Protein AF-A0A935U4B0-F1 (afdb_monomer)

Secondary structure (DSSP, 8-state):
---------PPPP--------------------HHHHHHHHGGGSPPPTTEEEEE-TTS-EEEEETT-SEEEETTHHHHT-EEEEBPP-

Radius of gyration: 22.97 Å; Cα contacts (8 Å, |Δi|>4): 90; chains: 1; bounding box: 33×78×35 Å

Mean predicted aligned error: 15.19 Å

Solvent-accessible surface area (backbone atoms only — not comparable to full-atom values): 6033 Å² total; per-residue (Å²): 139,82,88,81,88,78,83,80,78,80,81,77,78,80,80,80,82,84,78,83,90,75,87,79,74,90,68,96,64,91,75,71,56,73,67,33,61,59,31,48,53,56,76,78,47,86,74,58,91,69,44,34,52,29,47,40,99,87,56,38,45,47,81,45,57,49,93,44,69,60,48,81,40,55,73,31,72,90,58,72,36,34,82,25,46,49,58,84,128

Structure (mmCIF, N/CA/C/O backbone):
data_AF-A0A935U4B0-F1
#
_entry.id   AF-A0A935U4B0-F1
#
loop_
_atom_site.group_PDB
_atom_site.id
_atom_site.type_symbol
_atom_site.label_atom_id
_atom_site.label_alt_id
_atom_site.label_comp_id
_atom_site.label_asym_id
_atom_site.label_entity_id
_atom_site.label_seq_id
_atom_site.pdbx_PDB_ins_code
_atom_site.Cartn_x
_atom_site.Cartn_y
_atom_site.Cartn_z
_atom_site.occupancy
_atom_site.B_iso_or_equiv
_atom_site.auth_seq_id
_atom_site.auth_comp_id
_atom_site.auth_asym_id
_atom_site.auth_atom_id
_atom_site.pdbx_PDB_model_num
ATOM 1 N N . MET A 1 1 ? -21.269 67.544 -6.673 1.00 44.66 1 MET A N 1
ATOM 2 C CA . MET A 1 1 ? -20.171 67.088 -7.553 1.00 44.66 1 MET A CA 1
ATOM 3 C C . MET A 1 1 ? -18.986 66.894 -6.621 1.00 44.66 1 MET A C 1
ATOM 5 O O . MET A 1 1 ? -18.700 67.829 -5.898 1.00 44.66 1 MET A O 1
ATOM 9 N N . GLU A 1 2 ? -18.398 65.728 -6.394 1.00 46.09 2 GLU A N 1
ATOM 10 C CA . GLU A 1 2 ? -18.217 64.524 -7.206 1.00 46.09 2 GLU A CA 1
ATOM 11 C C . GLU A 1 2 ? -18.253 63.264 -6.331 1.00 46.09 2 GLU A C 1
ATOM 13 O O . GLU A 1 2 ? -17.898 63.276 -5.153 1.00 46.09 2 GLU A O 1
ATOM 18 N N . SER A 1 3 ? -18.690 62.184 -6.964 1.00 48.25 3 SER A N 1
ATOM 19 C CA . SER A 1 3 ? -18.784 60.815 -6.479 1.00 48.25 3 SER A CA 1
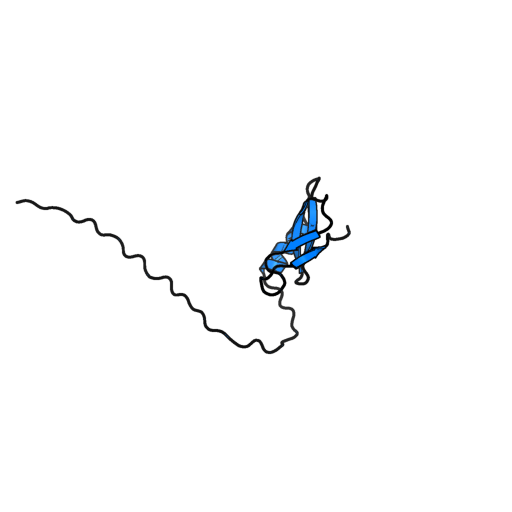ATOM 20 C C . SER A 1 3 ? -17.397 60.187 -6.313 1.00 48.25 3 SER A C 1
ATOM 22 O O . SER A 1 3 ? -16.558 60.314 -7.203 1.00 48.25 3 SER A O 1
ATOM 24 N N . LYS A 1 4 ? -17.176 59.415 -5.244 1.00 55.50 4 LYS A N 1
ATOM 25 C CA . LYS A 1 4 ? -16.191 58.327 -5.268 1.00 55.50 4 LYS A CA 1
ATOM 26 C C . LYS A 1 4 ? -16.831 57.038 -4.773 1.00 55.50 4 LYS A C 1
ATOM 28 O O . LYS A 1 4 ? -17.287 56.919 -3.642 1.00 55.50 4 LYS A O 1
ATOM 33 N N . GLU A 1 5 ? -16.893 56.132 -5.727 1.00 55.19 5 GLU A N 1
ATOM 34 C CA . GLU A 1 5 ? -17.416 54.780 -5.728 1.00 55.19 5 GLU A CA 1
ATOM 35 C C . GLU A 1 5 ? -16.594 53.902 -4.776 1.00 55.19 5 GLU A C 1
ATOM 37 O O . GLU A 1 5 ? -15.377 53.784 -4.924 1.00 55.19 5 GLU A O 1
ATOM 42 N N . ILE A 1 6 ? -17.242 53.320 -3.766 1.00 53.56 6 ILE A N 1
ATOM 43 C CA . ILE A 1 6 ? -16.610 52.346 -2.872 1.00 53.56 6 ILE A CA 1
ATOM 44 C C . ILE A 1 6 ? -17.082 50.968 -3.320 1.00 53.56 6 ILE A C 1
ATOM 46 O O . ILE A 1 6 ? -18.260 50.630 -3.213 1.00 53.56 6 ILE A O 1
ATOM 50 N N . GLN A 1 7 ? -16.138 50.207 -3.866 1.00 52.00 7 GLN A N 1
ATOM 51 C CA . GLN A 1 7 ? -16.320 48.850 -4.362 1.00 52.00 7 GLN A CA 1
ATOM 52 C C . GLN A 1 7 ? -16.849 47.934 -3.251 1.00 52.00 7 GLN A C 1
ATOM 54 O O . GLN A 1 7 ? -16.279 47.840 -2.163 1.00 52.00 7 GLN A O 1
ATOM 59 N N . THR A 1 8 ? -17.957 47.255 -3.537 1.00 46.53 8 THR A N 1
ATOM 60 C CA . THR A 1 8 ? -18.588 46.273 -2.657 1.00 46.53 8 THR A CA 1
ATOM 61 C C . THR A 1 8 ? -17.728 45.011 -2.587 1.00 46.53 8 THR A C 1
ATOM 63 O O . THR A 1 8 ? -17.685 44.221 -3.526 1.00 46.53 8 THR A O 1
ATOM 66 N N . VAL A 1 9 ? -17.053 44.800 -1.459 1.00 48.19 9 VAL A N 1
ATOM 67 C CA . VAL A 1 9 ? -16.464 43.502 -1.108 1.00 48.19 9 VAL A CA 1
ATOM 68 C C . VAL A 1 9 ? -17.606 42.538 -0.791 1.00 48.19 9 VAL A C 1
ATOM 70 O O . VAL A 1 9 ? -18.331 42.726 0.185 1.00 48.19 9 VAL A O 1
ATOM 73 N N . GLN A 1 10 ? -17.800 41.531 -1.645 1.00 44.78 10 GLN A N 1
ATOM 74 C CA . GLN A 1 10 ? -18.757 40.452 -1.405 1.00 44.78 10 GLN A CA 1
ATOM 75 C C . GLN A 1 10 ? -18.358 39.695 -0.133 1.00 44.78 10 GLN A C 1
ATOM 77 O O . GLN A 1 10 ? -17.271 39.122 -0.045 1.00 44.78 10 GLN A O 1
ATOM 82 N N . ALA A 1 11 ? -19.243 39.724 0.862 1.00 4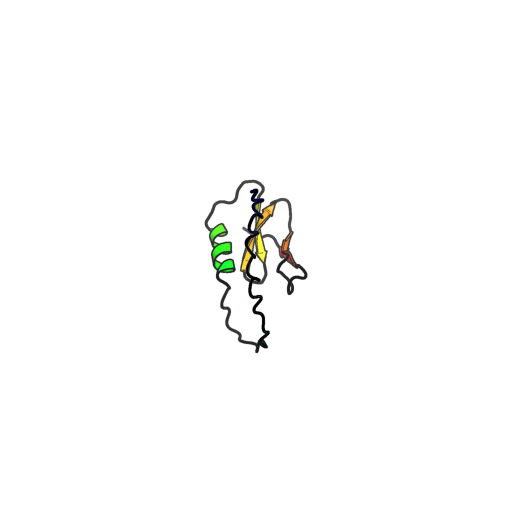6.09 11 ALA A N 1
ATOM 83 C CA . ALA A 1 11 ? -19.117 38.945 2.079 1.00 46.09 11 ALA A CA 1
ATOM 84 C C . ALA A 1 11 ? -19.252 37.455 1.736 1.00 46.09 11 ALA A C 1
ATOM 86 O O . ALA A 1 11 ? -20.280 37.003 1.240 1.00 46.09 11 ALA A O 1
ATOM 87 N N . ILE A 1 12 ? -18.184 36.707 1.981 1.00 53.47 12 ILE A N 1
ATOM 88 C CA . ILE A 1 12 ? -18.135 35.252 1.868 1.00 53.47 12 ILE A CA 1
ATOM 89 C C . ILE A 1 12 ? -18.925 34.693 3.055 1.00 53.47 12 ILE A C 1
ATOM 91 O O . ILE A 1 12 ? -18.572 34.955 4.206 1.00 53.47 12 ILE A O 1
ATOM 95 N N . GLU A 1 13 ? -20.013 33.973 2.794 1.00 50.19 13 GLU A N 1
ATOM 96 C CA . GLU A 1 13 ? -20.817 33.352 3.849 1.00 50.19 13 GLU A CA 1
ATOM 97 C C . GLU A 1 13 ? -19.965 32.340 4.643 1.00 50.19 13 GLU A C 1
ATOM 99 O O . GLU A 1 13 ? -19.212 31.564 4.041 1.00 50.19 13 GLU A O 1
ATOM 104 N N . PRO A 1 14 ? -20.033 32.320 5.989 1.00 46.09 14 PRO A N 1
ATOM 105 C CA . PRO A 1 14 ? -19.262 31.371 6.776 1.00 46.09 14 PRO A CA 1
ATOM 106 C C . PRO A 1 14 ? -19.777 29.953 6.513 1.00 46.09 14 PRO A C 1
ATOM 108 O O . PRO A 1 14 ? -20.903 29.606 6.868 1.00 46.09 14 PRO A O 1
ATOM 111 N N . VAL A 1 15 ? -18.924 29.127 5.901 1.00 44.56 15 VAL A N 1
ATOM 112 C CA . VAL A 1 15 ? -19.158 27.693 5.706 1.00 44.56 15 VAL A CA 1
ATOM 113 C C . VAL A 1 15 ? -19.510 27.070 7.056 1.00 44.56 15 VAL A C 1
ATOM 115 O O . VAL A 1 15 ? -18.708 27.053 7.991 1.00 44.56 15 VAL A O 1
ATOM 118 N N . LYS A 1 16 ? -20.745 26.579 7.153 1.00 45.84 16 LYS A N 1
ATOM 119 C CA . LYS A 1 16 ? -21.327 25.955 8.338 1.00 45.84 16 LYS A CA 1
ATOM 120 C C . LYS A 1 16 ? -20.574 24.655 8.642 1.00 45.84 16 LYS A C 1
ATOM 122 O O . LYS A 1 16 ? -20.808 23.626 8.016 1.00 45.84 16 LYS A O 1
ATOM 127 N N . VAL A 1 17 ? -19.635 24.707 9.587 1.00 54.41 17 VAL A N 1
ATOM 128 C CA . VAL A 1 17 ? -18.951 23.516 10.106 1.00 54.41 17 VAL A CA 1
ATOM 129 C C . VAL A 1 17 ? -19.910 22.793 11.046 1.00 54.41 17 VAL A C 1
ATOM 131 O O . VAL A 1 17 ? -19.952 23.063 12.244 1.00 54.41 17 VAL A O 1
ATOM 134 N N . GLU A 1 18 ? -20.700 21.872 10.506 1.00 50.22 18 GLU A N 1
ATOM 135 C CA . GLU A 1 18 ? -21.461 20.930 11.320 1.00 50.22 18 GLU A CA 1
ATOM 136 C C . GLU A 1 18 ? -20.567 19.738 11.678 1.00 50.22 18 GLU A C 1
ATOM 138 O O . GLU A 1 18 ? -20.314 18.841 10.877 1.00 50.22 18 GLU A O 1
ATOM 143 N N . LYS A 1 19 ? -20.083 19.718 12.919 1.00 57.00 19 LYS A N 1
ATOM 144 C CA . LYS A 1 19 ? -19.909 18.459 13.645 1.00 57.00 19 LYS A CA 1
ATOM 145 C C . LYS A 1 19 ? -20.893 18.481 14.806 1.00 57.00 19 LYS A C 1
ATOM 147 O O . LYS A 1 19 ? -20.916 19.459 15.553 1.00 57.00 19 LYS A O 1
ATOM 152 N N . PRO A 1 20 ? -21.625 17.385 15.021 1.00 49.38 20 PRO A N 1
ATOM 153 C CA . PRO A 1 20 ? -21.475 16.781 16.333 1.00 49.38 20 PRO A CA 1
ATOM 154 C C . PRO A 1 20 ? -21.253 15.268 16.284 1.00 49.38 20 PRO A C 1
ATOM 156 O O . PRO A 1 20 ? -21.749 14.534 15.437 1.00 49.38 20 PRO A O 1
ATOM 159 N N . VAL A 1 21 ? -20.440 14.860 17.250 1.00 55.06 21 VAL A N 1
ATOM 160 C CA . VAL A 1 21 ? -20.019 13.513 17.630 1.00 55.06 21 VAL A CA 1
ATOM 161 C C . VAL A 1 21 ? -21.228 12.603 17.876 1.00 55.06 21 VAL A C 1
ATOM 163 O O . VAL A 1 21 ? -22.135 12.997 18.604 1.00 55.06 21 VAL A O 1
ATOM 166 N N . SER A 1 22 ? -21.195 11.358 17.392 1.00 39.81 22 SER A N 1
ATOM 167 C CA . SER A 1 22 ? -21.983 10.279 17.998 1.00 39.81 22 SER A CA 1
ATOM 168 C C . SER A 1 22 ? -21.115 9.047 18.250 1.00 39.81 22 SER A C 1
ATOM 170 O O . SER A 1 22 ? -20.440 8.538 17.357 1.00 39.81 22 SER A O 1
ATOM 172 N N . THR A 1 23 ? -21.129 8.618 19.506 1.00 47.12 23 THR A N 1
ATOM 173 C CA . THR A 1 23 ? -20.712 7.323 20.052 1.00 47.12 23 THR A CA 1
ATOM 174 C C . THR A 1 23 ? -20.853 6.177 19.050 1.00 47.12 23 THR A C 1
ATOM 176 O O . THR A 1 23 ? -21.949 5.909 18.569 1.00 47.12 23 THR A O 1
ATOM 179 N N . VAL A 1 24 ? -19.754 5.480 18.751 1.00 44.44 24 VAL A N 1
ATOM 180 C CA . VAL A 1 24 ? -19.808 4.253 17.947 1.00 44.44 24 VAL A CA 1
ATOM 181 C C . VAL A 1 24 ? -19.935 3.071 18.901 1.00 44.44 24 VAL A C 1
ATOM 183 O O . VAL A 1 24 ? -18.940 2.559 19.419 1.00 44.44 24 VAL A O 1
ATOM 186 N N . ASP A 1 25 ? -21.180 2.663 19.144 1.00 39.97 25 ASP A N 1
ATOM 187 C CA . ASP A 1 25 ? -21.489 1.297 19.550 1.00 39.97 25 ASP A CA 1
ATOM 188 C C . ASP A 1 25 ? -20.912 0.335 18.506 1.00 39.97 25 ASP A C 1
ATOM 190 O O . ASP A 1 25 ? -21.030 0.546 17.297 1.00 39.97 25 ASP A O 1
ATOM 194 N N . ARG A 1 26 ? -20.234 -0.716 18.975 1.00 46.31 26 ARG A N 1
ATOM 195 C CA . ARG A 1 26 ? -19.637 -1.748 18.122 1.00 46.31 26 ARG A CA 1
ATOM 196 C C . ARG A 1 26 ? -20.734 -2.456 17.324 1.00 46.31 26 ARG A C 1
ATOM 198 O O . ARG A 1 26 ? -21.336 -3.404 17.819 1.00 46.31 26 ARG A O 1
ATOM 205 N N . VAL A 1 27 ? -20.937 -2.053 16.075 1.00 41.12 27 VAL A N 1
ATOM 206 C CA . VAL A 1 27 ? -21.704 -2.830 15.100 1.00 41.12 27 VAL A CA 1
ATOM 207 C C . VAL A 1 27 ? -20.711 -3.555 14.202 1.00 41.12 27 VAL A C 1
ATOM 209 O O . VAL A 1 27 ? -20.042 -2.957 13.362 1.00 41.12 27 VAL A O 1
ATOM 212 N N . ALA A 1 28 ? -20.596 -4.865 14.416 1.00 41.84 28 ALA A N 1
ATOM 213 C CA . ALA A 1 28 ? -19.972 -5.785 13.481 1.00 41.84 28 ALA A CA 1
ATOM 214 C C . ALA A 1 28 ? -20.842 -5.857 12.215 1.00 41.84 28 ALA A C 1
ATOM 216 O O . ALA A 1 28 ? -21.722 -6.700 12.085 1.00 41.84 28 ALA A O 1
ATOM 217 N N . GLY A 1 29 ? -20.618 -4.916 11.307 1.00 36.97 29 GLY A N 1
ATOM 218 C CA . GLY A 1 29 ? -21.187 -4.883 9.970 1.00 36.97 29 GLY A CA 1
ATOM 219 C C . GLY A 1 29 ? -20.218 -4.103 9.101 1.00 36.97 29 GLY A C 1
ATOM 220 O O . GLY A 1 29 ? -20.122 -2.886 9.221 1.00 36.97 29 GLY A O 1
ATOM 221 N N . THR A 1 30 ? -19.430 -4.804 8.290 1.00 44.12 30 THR A N 1
ATOM 222 C CA . THR A 1 30 ? -18.451 -4.213 7.370 1.00 44.12 30 THR A CA 1
ATOM 223 C C . THR A 1 30 ? -19.181 -3.519 6.223 1.00 44.12 30 THR A C 1
ATOM 225 O O . THR A 1 30 ? -19.274 -4.043 5.116 1.00 44.12 30 THR A O 1
ATOM 228 N N . VAL A 1 31 ? -19.743 -2.345 6.497 1.00 46.91 31 VAL A N 1
ATOM 229 C CA . VAL A 1 31 ? -20.094 -1.378 5.460 1.00 46.91 31 VAL A CA 1
ATOM 230 C C . VAL A 1 31 ? -18.774 -0.733 5.060 1.00 46.91 31 VAL A C 1
ATOM 232 O O . VAL A 1 31 ? -18.278 0.154 5.755 1.00 46.91 31 VAL A O 1
ATOM 235 N N . TYR A 1 32 ? -18.144 -1.247 4.004 1.00 52.81 32 TYR A N 1
ATOM 236 C CA . TYR A 1 32 ? -16.948 -0.614 3.461 1.00 52.81 32 TYR A CA 1
ATOM 237 C C . TYR A 1 32 ? -17.345 0.779 2.953 1.00 52.81 32 TYR A C 1
ATOM 239 O O . TYR A 1 32 ? -18.301 0.887 2.183 1.00 52.81 32 TYR A O 1
ATOM 247 N N . PRO A 1 33 ? -16.673 1.861 3.384 1.00 64.44 33 PRO A N 1
ATOM 248 C CA . PRO A 1 33 ? -16.928 3.172 2.817 1.00 64.44 33 PRO A CA 1
ATOM 249 C C . PRO A 1 33 ? -16.775 3.125 1.286 1.00 64.44 33 PRO A C 1
ATOM 251 O O . PRO A 1 33 ? -15.898 2.415 0.786 1.00 64.44 33 PRO A O 1
ATOM 254 N N . PRO A 1 34 ? -17.563 3.907 0.527 1.00 70.56 34 PRO A N 1
ATOM 255 C CA . PRO A 1 34 ? -17.554 3.885 -0.942 1.00 70.56 34 PRO A CA 1
ATOM 256 C C . PRO A 1 34 ? -16.178 4.205 -1.553 1.00 70.56 34 PRO A C 1
ATOM 258 O O . PRO A 1 34 ? -15.907 3.889 -2.708 1.00 70.56 34 PRO A O 1
ATOM 261 N N . GLU A 1 35 ? -15.284 4.833 -0.790 1.00 72.81 35 GLU A N 1
ATOM 262 C CA . GLU A 1 35 ? -13.896 5.091 -1.183 1.00 72.81 35 GLU A CA 1
ATOM 263 C C . GLU A 1 35 ? -13.052 3.812 -1.262 1.00 72.81 35 GLU A C 1
ATOM 265 O O . GLU A 1 35 ? -12.178 3.704 -2.121 1.00 72.81 35 GLU A O 1
ATOM 270 N N . ILE A 1 36 ? -13.336 2.819 -0.416 1.00 77.62 36 ILE A N 1
ATOM 271 C CA . ILE A 1 36 ? -12.620 1.540 -0.401 1.00 77.62 36 ILE A CA 1
ATOM 272 C C . ILE A 1 36 ? -12.991 0.716 -1.631 1.00 77.62 36 ILE A C 1
ATOM 274 O O . ILE A 1 36 ? -12.104 0.187 -2.302 1.00 77.62 36 ILE A O 1
ATOM 278 N N . GLU A 1 37 ? -14.275 0.672 -1.987 1.00 78.88 37 GLU A N 1
ATOM 279 C CA . GLU A 1 37 ? -14.740 0.001 -3.206 1.00 78.88 37 GLU A CA 1
ATOM 280 C C . GLU A 1 37 ? -14.100 0.610 -4.458 1.00 78.88 37 GLU A C 1
ATOM 282 O O . GLU A 1 37 ? -13.548 -0.123 -5.278 1.00 78.88 37 GLU A O 1
ATOM 287 N N . LYS A 1 38 ? -14.066 1.947 -4.550 1.00 80.25 38 LYS A N 1
ATOM 288 C CA . LYS A 1 38 ? -13.367 2.668 -5.626 1.00 80.25 38 LYS A CA 1
ATOM 289 C C . LYS A 1 38 ? -11.873 2.360 -5.654 1.00 80.25 38 LYS A C 1
ATOM 291 O O . LYS A 1 38 ? -11.319 2.141 -6.726 1.00 80.25 38 LYS A O 1
ATOM 296 N N . SER A 1 39 ? -11.213 2.302 -4.494 1.00 82.31 39 SER A N 1
ATOM 297 C CA . SER A 1 39 ? -9.781 1.979 -4.436 1.00 82.31 39 SER A CA 1
ATOM 298 C C . SER A 1 39 ? -9.486 0.600 -5.024 1.00 82.31 39 SER A C 1
ATOM 300 O O . SER A 1 39 ? -8.507 0.432 -5.739 1.00 82.31 39 SER A O 1
ATOM 302 N N . ARG A 1 40 ? -10.374 -0.376 -4.809 1.00 84.06 40 ARG A N 1
ATOM 303 C CA . ARG A 1 40 ? 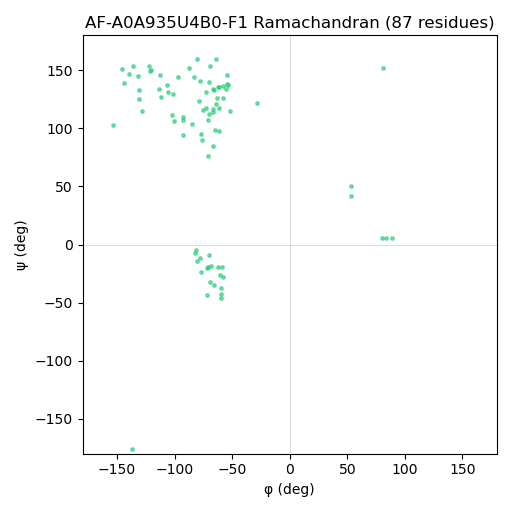-10.214 -1.746 -5.307 1.00 84.06 40 ARG A CA 1
ATOM 304 C C . ARG A 1 40 ? -10.394 -1.875 -6.813 1.00 84.06 40 ARG A C 1
ATOM 306 O O . ARG A 1 40 ? -9.894 -2.838 -7.390 1.00 84.06 40 ARG A O 1
ATOM 313 N N . GLU A 1 41 ? -11.046 -0.920 -7.475 1.00 87.00 41 GLU A N 1
ATOM 314 C CA . GLU A 1 41 ? -11.133 -0.912 -8.939 1.00 87.00 41 GLU A CA 1
ATOM 315 C C . GLU A 1 41 ? -9.751 -0.832 -9.593 1.00 87.00 41 GLU A C 1
ATOM 317 O O . GLU A 1 41 ? -9.566 -1.381 -10.677 1.00 87.00 41 GLU A O 1
ATOM 322 N N . VAL A 1 42 ? -8.752 -0.267 -8.899 1.00 83.19 42 VAL A N 1
ATOM 323 C CA . VAL A 1 42 ? -7.364 -0.212 -9.377 1.00 83.19 42 VAL A CA 1
ATOM 324 C C . VAL A 1 42 ? -6.777 -1.600 -9.656 1.00 83.19 42 VAL A C 1
ATOM 326 O O . VAL A 1 42 ? -5.955 -1.738 -10.556 1.00 83.19 42 VAL A O 1
ATOM 329 N N . LEU A 1 43 ? -7.244 -2.645 -8.959 1.00 85.94 43 LEU A N 1
ATOM 330 C CA . LEU A 1 43 ? -6.801 -4.029 -9.167 1.00 85.94 43 LEU A CA 1
ATOM 331 C C . LEU A 1 43 ? -7.245 -4.601 -10.521 1.00 85.94 43 LEU A C 1
ATOM 333 O O . LEU A 1 43 ? -6.689 -5.597 -10.978 1.00 85.94 43 LEU A O 1
ATOM 337 N N . LYS A 1 44 ? -8.253 -3.998 -11.165 1.00 88.25 44 LYS A N 1
ATOM 338 C CA . LYS A 1 44 ? -8.720 -4.400 -12.502 1.00 88.25 44 LYS A CA 1
ATOM 339 C C . LYS A 1 44 ? -7.839 -3.832 -13.616 1.00 88.25 44 LYS A C 1
ATOM 341 O O . LYS A 1 44 ? -7.961 -4.264 -14.761 1.00 88.25 44 LYS A O 1
ATOM 346 N N . HIS A 1 45 ? -6.9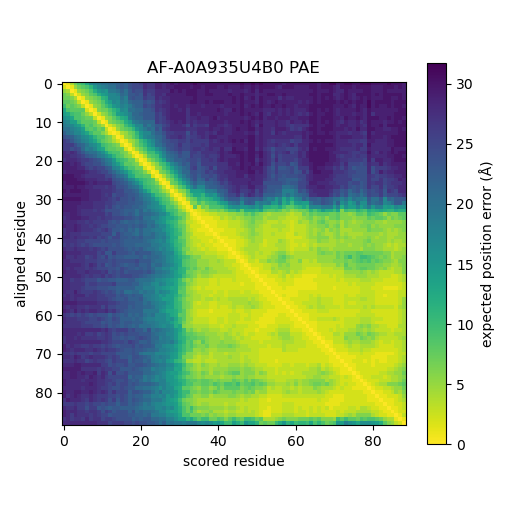86 -2.860 -13.303 1.00 83.56 45 HIS A N 1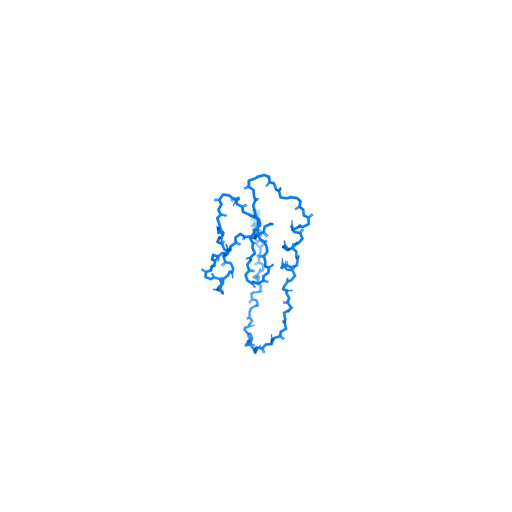
ATOM 347 C CA . HIS A 1 4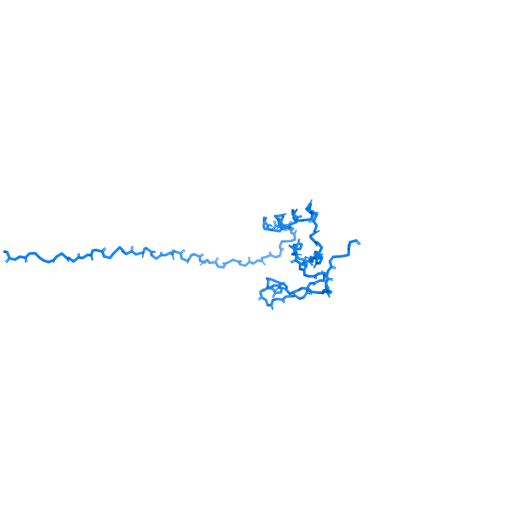5 ? -6.095 -2.228 -14.263 1.00 83.56 45 HIS A CA 1
ATOM 348 C C . HIS A 1 45 ? -4.699 -2.856 -14.198 1.00 83.56 45 HIS A C 1
ATOM 350 O O . HIS A 1 45 ? -4.229 -3.208 -13.114 1.00 83.56 45 HIS A O 1
ATOM 356 N N . PR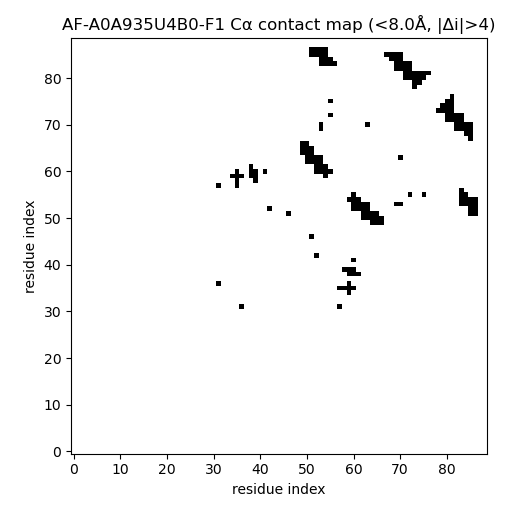O A 1 46 ? -4.009 -2.996 -15.344 1.00 84.75 46 PRO A N 1
ATOM 357 C CA . PRO A 1 46 ? -2.626 -3.442 -15.339 1.00 84.75 46 PRO A CA 1
ATOM 358 C C . PRO A 1 46 ? -1.767 -2.431 -14.579 1.00 84.75 46 PRO A C 1
ATOM 360 O O . PRO A 1 46 ? -1.889 -1.219 -14.771 1.00 84.75 46 PRO A O 1
ATOM 363 N N . ILE A 1 47 ? -0.890 -2.940 -13.721 1.00 86.19 47 ILE A N 1
ATOM 364 C CA . ILE A 1 47 ? 0.058 -2.113 -12.985 1.00 86.19 47 ILE A CA 1
ATOM 365 C C . ILE A 1 47 ? 1.223 -1.712 -13.895 1.00 86.19 47 ILE A C 1
ATOM 367 O O . ILE A 1 47 ? 1.673 -2.513 -14.721 1.00 86.19 47 ILE A O 1
ATOM 371 N N . ALA A 1 48 ? 1.706 -0.473 -13.780 1.00 84.94 48 ALA A N 1
ATOM 372 C CA . ALA A 1 48 ? 2.858 -0.043 -14.564 1.00 84.94 48 ALA A CA 1
ATOM 373 C C . ALA A 1 48 ? 4.142 -0.752 -14.080 1.00 84.94 48 ALA A C 1
ATOM 375 O O . ALA A 1 48 ? 4.240 -1.118 -12.904 1.00 84.94 48 ALA A O 1
ATOM 376 N N . PRO A 1 49 ? 5.155 -0.930 -14.948 1.00 88.25 49 PRO A N 1
ATOM 377 C CA . PRO A 1 49 ? 6.463 -1.417 -14.520 1.00 88.25 49 PRO A CA 1
ATOM 378 C C . PRO A 1 49 ? 7.042 -0.544 -13.397 1.00 88.25 49 PRO A C 1
ATOM 380 O O . PRO A 1 49 ? 6.945 0.682 -13.457 1.00 88.25 49 PRO A O 1
ATOM 383 N N . GLY A 1 50 ? 7.648 -1.163 -12.382 1.00 87.19 50 GLY A N 1
ATOM 384 C CA . GLY A 1 50 ? 8.177 -0.442 -11.219 1.00 87.19 50 GLY A CA 1
ATOM 385 C C . GLY A 1 50 ? 7.139 -0.138 -10.131 1.00 87.19 50 GLY A C 1
ATOM 386 O O . GLY A 1 50 ? 7.452 0.566 -9.171 1.00 87.19 50 GLY A O 1
ATOM 387 N N . GLN A 1 51 ? 5.900 -0.629 -10.262 1.00 91.19 51 GLN A N 1
ATOM 388 C CA . GLN A 1 51 ? 4.831 -0.406 -9.290 1.00 91.19 51 GLN A CA 1
ATOM 389 C C . GLN A 1 51 ? 4.282 -1.707 -8.693 1.00 91.19 51 GLN A C 1
ATOM 391 O O . GLN A 1 51 ? 4.259 -2.760 -9.329 1.00 91.19 51 GLN A O 1
ATOM 396 N N . ALA A 1 52 ? 3.810 -1.621 -7.450 1.00 90.06 52 ALA A N 1
ATOM 397 C CA . ALA A 1 52 ? 3.143 -2.704 -6.740 1.00 90.06 52 ALA A CA 1
ATOM 398 C C . ALA A 1 52 ? 1.892 -2.217 -5.998 1.00 90.06 52 ALA A C 1
ATOM 400 O O . ALA A 1 52 ? 1.793 -1.051 -5.607 1.00 90.06 52 ALA A O 1
ATOM 401 N N . PHE A 1 53 ? 0.944 -3.131 -5.786 1.00 92.06 53 PHE A N 1
ATOM 402 C CA . PHE A 1 53 ? -0.225 -2.891 -4.946 1.00 92.06 53 PHE A CA 1
ATOM 403 C C . PHE A 1 53 ? 0.104 -3.126 -3.472 1.00 92.06 53 PHE A C 1
ATOM 405 O O . PHE A 1 53 ? 0.840 -4.052 -3.122 1.00 92.06 53 PHE A O 1
ATOM 412 N N . PHE A 1 54 ? -0.489 -2.315 -2.606 1.00 93.19 54 PHE A N 1
ATOM 413 C CA . PHE A 1 54 ? -0.431 -2.452 -1.156 1.00 93.19 54 PHE A CA 1
ATOM 414 C C . PHE A 1 54 ? -1.852 -2.358 -0.613 1.00 93.19 54 PHE A C 1
ATOM 416 O O . PHE A 1 54 ? -2.595 -1.454 -0.996 1.00 93.19 54 PHE A O 1
ATOM 423 N N . GLU A 1 55 ? -2.218 -3.271 0.282 1.00 91.75 55 GLU A N 1
ATOM 424 C CA . GLU A 1 55 ? -3.553 -3.316 0.879 1.00 91.75 55 GLU A CA 1
ATOM 425 C C . GLU A 1 55 ? -3.471 -2.969 2.365 1.00 91.75 55 GLU A C 1
ATOM 427 O O . GLU A 1 55 ? -2.678 -3.535 3.124 1.00 91.75 55 GLU A O 1
ATOM 432 N N . ALA A 1 56 ? -4.281 -1.999 2.774 1.00 90.75 56 ALA A N 1
ATOM 433 C CA . ALA A 1 56 ? -4.459 -1.638 4.168 1.00 90.75 56 ALA A CA 1
ATOM 434 C C . ALA A 1 56 ? -5.446 -2.593 4.872 1.00 90.75 56 ALA A C 1
ATOM 436 O O . ALA A 1 56 ? -6.248 -3.251 4.212 1.00 90.75 56 ALA A O 1
ATOM 437 N N . PRO A 1 57 ? -5.434 -2.690 6.218 1.00 87.00 57 PRO A N 1
ATOM 438 C CA . PRO A 1 57 ? -6.311 -3.618 6.946 1.00 87.00 57 PRO A CA 1
ATOM 439 C C . PRO A 1 57 ? -7.813 -3.351 6.783 1.00 87.00 57 PRO A C 1
ATOM 441 O O . PRO A 1 57 ? -8.625 -4.227 7.061 1.00 87.00 57 PRO A O 1
ATOM 444 N N . ASP A 1 58 ? -8.181 -2.140 6.371 1.00 84.62 58 ASP A N 1
ATOM 445 C CA . ASP A 1 58 ? -9.547 -1.735 6.032 1.00 84.62 58 ASP A CA 1
ATOM 446 C C . ASP A 1 58 ? -9.954 -2.144 4.600 1.00 84.62 58 ASP A C 1
ATOM 448 O O . ASP A 1 58 ? -11.111 -1.978 4.224 1.00 84.62 58 ASP A O 1
ATOM 452 N N . GLY A 1 59 ? -9.035 -2.717 3.816 1.00 86.25 59 GLY A N 1
ATOM 453 C CA . GLY A 1 59 ? -9.246 -3.142 2.433 1.00 86.25 59 GLY A CA 1
ATOM 454 C C . GLY A 1 59 ? -8.955 -2.061 1.391 1.00 86.25 59 GLY A C 1
ATOM 455 O O . GLY A 1 59 ? -9.217 -2.290 0.207 1.00 86.25 59 GLY A O 1
ATOM 456 N N . PHE A 1 60 ? -8.439 -0.895 1.807 1.00 88.62 60 PHE A N 1
ATOM 457 C CA . PHE A 1 60 ? -8.049 0.177 0.895 1.00 88.62 60 PHE A CA 1
ATOM 458 C C . PHE A 1 60 ? -6.772 -0.195 0.136 1.00 88.62 60 PHE A C 1
ATOM 460 O O . PHE A 1 60 ? -5.778 -0.607 0.742 1.00 88.62 60 PHE A O 1
ATOM 467 N N . VAL A 1 61 ? -6.786 -0.034 -1.187 1.00 90.38 61 VAL A N 1
ATOM 468 C CA . VAL A 1 61 ? -5.654 -0.384 -2.055 1.00 90.38 61 VAL A CA 1
ATOM 469 C C . VAL A 1 61 ? -4.939 0.875 -2.524 1.00 90.38 61 VAL A C 1
ATOM 471 O O . VAL A 1 61 ? -5.560 1.807 -3.033 1.00 90.38 61 VAL A O 1
ATOM 474 N N . ILE A 1 62 ? -3.614 0.885 -2.394 1.00 89.12 62 ILE A N 1
ATOM 475 C CA . ILE A 1 62 ? -2.750 1.929 -2.950 1.00 89.12 62 ILE A CA 1
ATOM 476 C C . ILE A 1 62 ? -1.718 1.339 -3.903 1.00 89.12 62 ILE A C 1
ATOM 478 O O . ILE A 1 62 ? -1.304 0.187 -3.769 1.00 89.12 62 ILE A O 1
ATOM 482 N N . VAL A 1 63 ? -1.271 2.167 -4.844 1.00 89.25 63 VAL A N 1
ATOM 483 C CA . VAL A 1 63 ? -0.166 1.860 -5.753 1.00 89.25 63 VAL A CA 1
ATOM 484 C C . VAL A 1 63 ? 1.085 2.576 -5.254 1.00 89.25 63 VAL A C 1
ATOM 486 O O . VAL A 1 63 ? 1.052 3.775 -4.978 1.00 89.25 63 VAL A O 1
ATOM 489 N N . GLY A 1 64 ? 2.182 1.838 -5.127 1.00 88.88 64 GLY A N 1
ATOM 490 C CA . GLY A 1 64 ? 3.488 2.362 -4.725 1.00 88.88 64 GLY A CA 1
ATOM 491 C C . GLY A 1 64 ? 4.616 1.771 -5.564 1.00 88.88 64 GLY A C 1
ATOM 492 O O . GLY A 1 64 ? 4.362 1.010 -6.491 1.00 88.88 64 GLY A O 1
ATOM 493 N N . GLU A 1 65 ? 5.860 2.116 -5.232 1.00 88.25 65 GLU A N 1
ATOM 494 C CA . GLU A 1 65 ? 7.061 1.561 -5.874 1.00 88.25 65 GLU A CA 1
ATOM 495 C C . GLU A 1 65 ? 7.216 0.066 -5.551 1.00 88.25 65 GLU A C 1
ATOM 497 O O . GLU A 1 65 ? 7.104 -0.336 -4.390 1.00 88.25 65 GLU A O 1
ATOM 502 N N . ASP A 1 66 ? 7.508 -0.760 -6.557 1.00 89.00 66 ASP A N 1
ATOM 503 C CA . ASP A 1 66 ? 7.695 -2.209 -6.386 1.00 89.00 66 ASP A CA 1
ATOM 504 C C . ASP A 1 66 ? 8.988 -2.592 -5.652 1.00 89.00 66 ASP A C 1
ATOM 506 O O . ASP A 1 66 ? 9.078 -3.689 -5.096 1.00 89.00 66 ASP A O 1
ATOM 510 N N . SER A 1 67 ? 9.958 -1.680 -5.606 1.00 89.94 67 SER A N 1
ATOM 511 C CA . SER A 1 67 ? 11.221 -1.815 -4.879 1.00 89.94 67 SER A CA 1
ATOM 512 C C . SER A 1 67 ? 11.053 -1.762 -3.358 1.00 89.94 67 SER A C 1
ATOM 514 O O . SER A 1 67 ? 12.007 -2.030 -2.626 1.00 89.94 67 SER A O 1
ATOM 516 N N . ARG A 1 68 ? 9.855 -1.419 -2.864 1.00 87.31 68 ARG A N 1
ATOM 517 C CA . ARG A 1 68 ? 9.545 -1.343 -1.434 1.00 87.31 68 ARG A CA 1
ATOM 518 C C . ARG A 1 68 ? 8.663 -2.502 -0.989 1.00 87.31 68 ARG A C 1
ATOM 520 O O . ARG A 1 68 ? 7.633 -2.794 -1.587 1.00 87.31 68 ARG A O 1
ATOM 527 N N . ASP A 1 69 ? 8.999 -3.070 0.165 1.00 91.25 69 ASP A N 1
ATOM 528 C CA . ASP A 1 69 ? 8.176 -4.106 0.805 1.00 91.25 69 ASP A CA 1
ATOM 529 C C . ASP A 1 69 ? 6.940 -3.533 1.512 1.00 91.25 69 ASP A C 1
ATOM 531 O O . ASP A 1 69 ? 5.961 -4.242 1.764 1.00 91.25 69 ASP A O 1
ATOM 535 N N . ARG A 1 70 ? 6.999 -2.246 1.883 1.00 92.38 70 ARG A N 1
ATOM 536 C CA . ARG A 1 70 ? 5.986 -1.569 2.699 1.00 92.38 70 ARG A CA 1
ATOM 537 C C . ARG A 1 70 ? 5.711 -0.151 2.218 1.00 92.38 70 ARG A C 1
ATOM 539 O O . ARG A 1 70 ? 6.626 0.567 1.815 1.00 92.38 70 ARG A O 1
ATOM 546 N N . ALA A 1 71 ? 4.462 0.273 2.368 1.00 90.31 71 ALA A N 1
ATOM 547 C CA . ALA A 1 71 ? 4.010 1.634 2.111 1.00 90.31 71 ALA A CA 1
ATOM 548 C C . ALA A 1 71 ? 3.390 2.246 3.375 1.00 90.31 71 ALA A C 1
ATOM 550 O O . ALA A 1 71 ? 2.843 1.535 4.220 1.00 90.31 71 ALA A O 1
ATOM 551 N N . PHE A 1 72 ? 3.500 3.567 3.533 1.00 89.62 72 PHE A N 1
ATOM 552 C CA . PHE A 1 72 ? 2.935 4.270 4.686 1.00 89.62 72 PHE A CA 1
ATOM 553 C C . PHE A 1 72 ? 1.528 4.778 4.366 1.00 89.62 72 PHE A C 1
ATOM 555 O O . PHE A 1 72 ? 1.353 5.721 3.594 1.00 89.62 72 PHE A O 1
ATOM 562 N N . TYR A 1 73 ? 0.524 4.171 4.987 1.00 90.75 73 TYR A N 1
ATOM 563 C CA . TYR A 1 73 ? -0.877 4.546 4.862 1.00 90.75 73 TYR A CA 1
ATOM 564 C C . TYR A 1 73 ? -1.264 5.532 5.967 1.00 90.75 73 TYR A C 1
ATOM 566 O O . TYR A 1 73 ? -1.393 5.152 7.129 1.00 90.75 73 TYR A O 1
ATOM 574 N N . ARG A 1 74 ? -1.452 6.810 5.614 1.00 88.25 74 ARG A N 1
ATOM 575 C CA . ARG A 1 74 ? -1.691 7.902 6.582 1.00 88.25 74 ARG A CA 1
ATOM 576 C C . ARG A 1 74 ? -3.008 7.780 7.352 1.00 88.25 74 ARG A C 1
ATOM 578 O O . ARG A 1 74 ? -3.048 8.147 8.521 1.00 88.25 74 ARG A O 1
ATOM 585 N N . ALA A 1 75 ? -4.063 7.274 6.715 1.00 86.00 75 ALA A N 1
ATOM 586 C CA . ALA A 1 75 ? -5.374 7.140 7.353 1.00 86.00 75 ALA A CA 1
ATOM 587 C C . ALA A 1 75 ? -5.456 5.935 8.312 1.00 86.00 75 ALA A C 1
ATOM 589 O O . ALA A 1 75 ? -6.370 5.856 9.132 1.00 86.00 75 ALA A O 1
ATOM 590 N N . GLY A 1 76 ? -4.463 5.040 8.286 1.00 86.38 76 GLY A N 1
ATOM 591 C CA . GLY A 1 76 ? -4.379 3.913 9.207 1.00 86.38 76 GLY A CA 1
ATOM 592 C C . GLY A 1 76 ? -4.215 4.337 10.669 1.00 86.38 76 GLY A C 1
ATOM 593 O O . GLY A 1 76 ? -3.782 5.450 10.978 1.00 86.38 76 GLY A O 1
ATOM 594 N N . ASN A 1 77 ? -4.544 3.418 11.583 1.00 87.75 77 ASN A N 1
ATOM 595 C CA . ASN A 1 77 ? -4.386 3.598 13.032 1.00 87.75 77 ASN A CA 1
ATOM 596 C C . ASN A 1 77 ? -5.052 4.888 13.563 1.00 87.75 77 ASN A C 1
ATOM 598 O O . ASN A 1 77 ? -4.419 5.689 14.252 1.00 87.75 77 ASN A O 1
ATOM 602 N N . ASN A 1 78 ? -6.323 5.114 13.206 1.00 83.81 78 ASN 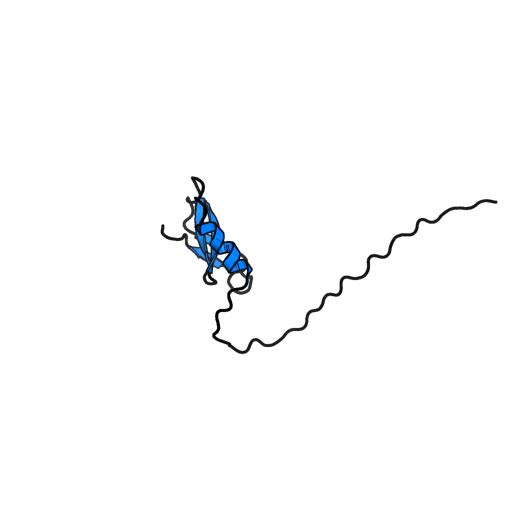A N 1
ATOM 603 C CA . ASN A 1 78 ? -7.085 6.318 13.570 1.00 83.81 78 ASN A CA 1
ATOM 604 C C . ASN A 1 78 ? -6.361 7.625 13.183 1.00 83.81 78 ASN A C 1
ATOM 606 O O . ASN A 1 78 ? -6.298 8.566 13.974 1.00 83.81 78 ASN A O 1
ATOM 610 N N . GLY A 1 79 ? -5.760 7.662 11.988 1.00 86.12 79 GLY A N 1
ATOM 611 C CA . GLY A 1 79 ? -5.033 8.828 11.473 1.00 86.12 79 GLY A CA 1
ATOM 612 C C . GLY A 1 79 ? -3.602 9.001 11.998 1.00 86.12 79 GLY A C 1
ATOM 613 O O . GLY A 1 79 ? -2.960 10.001 11.688 1.00 86.12 79 GLY A O 1
ATOM 614 N N . LYS A 1 80 ? -3.072 8.047 12.776 1.00 87.25 80 LYS A N 1
ATOM 615 C CA . LYS A 1 80 ? -1.660 8.044 13.213 1.00 87.25 80 LYS A CA 1
ATOM 616 C C . LYS A 1 80 ? -0.707 7.468 12.163 1.00 87.25 80 LYS A C 1
ATOM 618 O O . LYS A 1 80 ? 0.509 7.524 12.334 1.00 87.25 80 LYS A O 1
ATOM 623 N N . GLY A 1 81 ? -1.259 6.919 11.089 1.00 90.81 81 GLY A 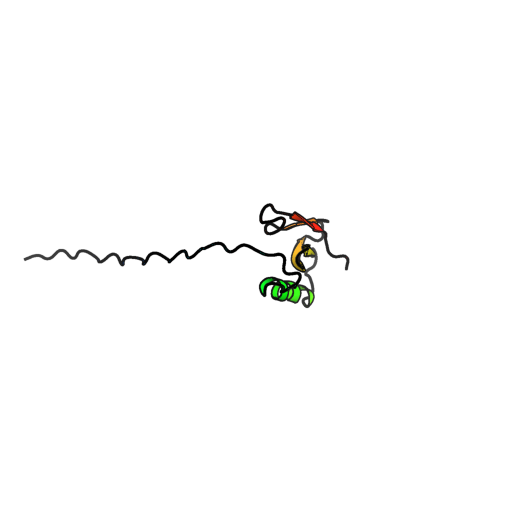N 1
ATOM 624 C CA . GLY A 1 81 ? -0.526 6.227 10.052 1.00 90.81 81 GLY A CA 1
ATOM 625 C C . GLY A 1 81 ? -0.193 4.782 10.416 1.00 90.81 81 GLY A C 1
ATOM 626 O O . GLY A 1 81 ? -0.071 4.405 11.585 1.00 90.81 81 GLY A O 1
ATOM 627 N N . LEU A 1 82 ? -0.066 3.957 9.384 1.00 93.69 82 LEU A N 1
ATOM 628 C CA . LEU A 1 82 ? 0.227 2.536 9.489 1.00 93.69 82 LEU A CA 1
ATOM 629 C C . LEU A 1 82 ? 1.126 2.108 8.328 1.00 93.69 82 LEU A C 1
ATOM 631 O O . LEU A 1 82 ? 0.906 2.505 7.187 1.00 93.69 82 LEU A O 1
ATOM 635 N N . TRP A 1 83 ? 2.114 1.263 8.609 1.00 92.94 83 TRP A N 1
ATOM 636 C CA . TRP A 1 83 ? 2.851 0.569 7.558 1.00 92.94 83 TRP A CA 1
ATOM 637 C C . TRP A 1 83 ? 2.037 -0.616 7.055 1.00 92.94 83 TRP A C 1
ATOM 639 O O . TRP A 1 83 ? 1.677 -1.494 7.838 1.00 92.94 83 TRP A O 1
ATOM 649 N N . ILE A 1 84 ? 1.772 -0.636 5.755 1.00 92.62 84 ILE A N 1
ATOM 650 C CA . ILE A 1 84 ? 1.031 -1.699 5.085 1.00 92.62 84 ILE A CA 1
ATOM 651 C C . ILE A 1 84 ? 1.965 -2.462 4.154 1.00 92.62 84 ILE A C 1
ATOM 653 O O . ILE A 1 84 ? 2.913 -1.895 3.604 1.00 92.62 84 ILE A O 1
ATOM 657 N N . ASN A 1 85 ? 1.728 -3.761 4.025 1.00 91.88 85 ASN A N 1
ATOM 658 C CA . ASN A 1 85 ? 2.595 -4.645 3.259 1.00 91.88 85 ASN A CA 1
ATOM 659 C C . ASN A 1 85 ? 2.175 -4.675 1.791 1.00 91.88 85 ASN A C 1
ATOM 661 O O . ASN A 1 85 ? 1.002 -4.497 1.455 1.00 91.88 85 ASN A O 1
ATOM 665 N N . ARG A 1 86 ? 3.152 -4.937 0.924 1.00 91.56 86 ARG A N 1
ATOM 666 C CA . ARG A 1 86 ? 2.908 -5.230 -0.485 1.00 91.56 86 ARG A CA 1
ATOM 667 C C . ARG A 1 86 ? 1.987 -6.448 -0.622 1.00 91.56 86 ARG A C 1
ATOM 669 O O . ARG A 1 86 ? 2.190 -7.461 0.053 1.00 91.56 86 ARG A O 1
ATOM 676 N N . MET A 1 87 ? 1.004 -6.366 -1.517 1.00 87.75 87 MET A N 1
ATOM 677 C CA . MET A 1 87 ? 0.195 -7.520 -1.903 1.00 87.75 87 MET A CA 1
ATOM 678 C C . MET A 1 87 ? 1.080 -8.533 -2.629 1.00 87.75 87 MET A C 1
ATOM 680 O O . MET A 1 87 ? 1.858 -8.180 -3.520 1.00 87.75 87 MET A O 1
ATOM 684 N N . ARG A 1 88 ? 0.969 -9.805 -2.247 1.00 79.25 88 ARG A N 1
ATOM 685 C CA . ARG A 1 88 ? 1.602 -10.888 -2.999 1.00 79.25 88 ARG A CA 1
ATOM 686 C C . ARG A 1 88 ? 0.769 -11.111 -4.260 1.00 79.25 88 ARG A C 1
ATOM 688 O O . ARG A 1 88 ? -0.418 -11.405 -4.141 1.00 79.25 88 ARG A O 1
ATOM 695 N N . GLY A 1 89 ? 1.381 -10.865 -5.418 1.00 61.81 89 GLY A N 1
ATOM 696 C CA . GLY A 1 89 ? 0.833 -11.239 -6.724 1.00 61.81 89 GLY A CA 1
ATOM 697 C C . GLY A 1 89 ? 0.972 -12.729 -6.983 1.00 61.81 89 GLY A C 1
ATOM 698 O O . GLY A 1 89 ? 1.825 -13.359 -6.313 1.00 61.81 89 GLY A O 1
#

Foldseek 3Di:
DDDDDDDDDDDDPPDDPDDDDDDDDDDPDLPQPVQLVVQCVVVVDDDDPQWFWWADPNNGIDIDGPVDQWDWDQPPPVRNIDITGTDDD

Sequence (89 aa):
MESKEIQTVQAIEPVKVEKPVSTVDRVAGTVYPPEIEKSREVLKHPIAPGQAFFEAPDGFVIVGEDSRDRAFYRAGNNGKGLWINRMRG

pLDDT: mean 72.45, std 19.44, range [36.97, 93.69]

Nearest PDB structures (foldseek):
  8oqh-assembly2_B  TM=7.330E-01  e=8.032E-01  Homo sapiens
  5tre-assembly1_I  TM=3.055E-01  e=1.621E+00  Saccharomyces cerevisiae
  4wce-assembly1_U  TM=3.732E-01  e=3.963E+00  Staphylococcus aureus subsp. aureus NCTC 8325